Protein AF-A0A6B2VKF4-F1 (afdb_monomer_lite)

Secondary structure (DSSP, 8-state):
-GGGGGGGBTSEEEETTEEEEEB---GGGSPPPPPPPP-

Structure (mmCIF, N/CA/C/O backbone):
data_AF-A0A6B2VKF4-F1
#
_entry.id   AF-A0A6B2VKF4-F1
#
loop_
_atom_site.group_PDB
_atom_site.id
_atom_site.type_symbol
_atom_site.label_atom_id
_atom_site.label_alt_id
_atom_site.label_comp_id
_atom_site.label_asym_id
_atom_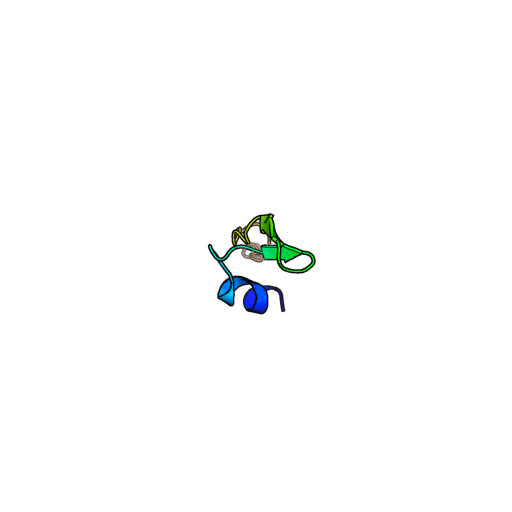site.label_entity_id
_atom_site.label_seq_id
_atom_site.pdbx_PDB_ins_code
_atom_site.Cartn_x
_atom_site.Cartn_y
_atom_site.Cartn_z
_atom_site.occupancy
_atom_site.B_iso_or_equiv
_atom_site.auth_seq_id
_atom_site.auth_comp_id
_atom_site.auth_asym_id
_atom_site.auth_atom_id
_atom_site.pdbx_PDB_model_num
ATOM 1 N N . ASP A 1 1 ? 14.102 -2.769 -0.163 1.00 71.19 1 ASP A N 1
ATOM 2 C CA . ASP A 1 1 ? 13.368 -3.904 -0.735 1.00 71.19 1 ASP A CA 1
ATOM 3 C C . ASP A 1 1 ? 11.901 -3.510 -0.886 1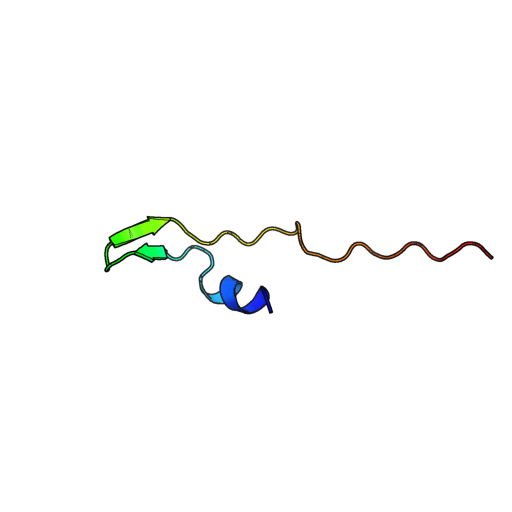.00 71.19 1 ASP A C 1
ATOM 5 O O . ASP A 1 1 ? 11.236 -3.339 0.136 1.00 71.19 1 ASP A O 1
ATOM 9 N N . PRO A 1 2 ? 11.429 -3.269 -2.120 1.00 70.19 2 PRO A N 1
ATOM 10 C CA . PRO A 1 2 ? 10.038 -2.902 -2.386 1.00 70.19 2 PRO A CA 1
ATOM 11 C C . PRO A 1 2 ? 9.033 -3.978 -1.940 1.00 70.19 2 PRO A C 1
ATOM 13 O O . PRO A 1 2 ? 7.883 -3.638 -1.671 1.00 70.19 2 PRO A O 1
ATOM 16 N N . SER A 1 3 ? 9.460 -5.237 -1.765 1.00 78.31 3 SER A N 1
ATOM 17 C CA . SER A 1 3 ? 8.598 -6.343 -1.317 1.00 78.31 3 SER A CA 1
ATOM 18 C C . SER A 1 3 ? 7.958 -6.110 0.062 1.00 78.31 3 SER A C 1
ATOM 20 O O . SER A 1 3 ? 6.865 -6.602 0.335 1.00 78.31 3 SER A O 1
ATOM 22 N N . ARG A 1 4 ? 8.589 -5.300 0.925 1.00 81.94 4 ARG A N 1
ATOM 23 C CA . ARG A 1 4 ? 8.078 -4.971 2.269 1.00 81.94 4 ARG A CA 1
ATOM 24 C C . ARG A 1 4 ? 6.765 -4.191 2.244 1.00 81.94 4 ARG A C 1
ATOM 26 O O . ARG A 1 4 ? 6.009 -4.254 3.207 1.00 81.94 4 ARG A O 1
ATOM 33 N N . LEU A 1 5 ? 6.489 -3.469 1.160 1.00 81.69 5 LEU A N 1
ATOM 34 C CA . LEU A 1 5 ? 5.244 -2.716 1.001 1.00 81.69 5 LEU A CA 1
ATOM 35 C C . LEU A 1 5 ? 4.067 -3.620 0.607 1.00 81.69 5 LEU A C 1
ATOM 37 O O . LEU A 1 5 ? 2.919 -3.259 0.851 1.00 81.69 5 LEU A O 1
ATOM 41 N N . THR A 1 6 ? 4.329 -4.815 0.067 1.00 81.12 6 THR A N 1
ATOM 42 C CA . THR A 1 6 ? 3.290 -5.784 -0.318 1.00 81.12 6 THR A CA 1
ATOM 43 C C . THR A 1 6 ? 2.477 -6.275 0.880 1.00 81.12 6 THR A C 1
ATOM 45 O O . THR A 1 6 ? 1.299 -6.575 0.727 1.00 81.12 6 THR A O 1
ATOM 48 N N . ALA A 1 7 ? 3.063 -6.295 2.082 1.00 84.62 7 ALA A N 1
ATOM 49 C CA . ALA A 1 7 ? 2.358 -6.665 3.313 1.00 84.62 7 ALA A CA 1
ATOM 50 C C . ALA A 1 7 ? 1.161 -5.748 3.635 1.00 84.62 7 ALA A C 1
ATOM 52 O O . ALA A 1 7 ? 0.284 -6.131 4.399 1.00 84.62 7 ALA A O 1
ATOM 53 N N . PHE A 1 8 ? 1.120 -4.558 3.033 1.00 84.00 8 PHE A N 1
ATOM 54 C CA . PHE A 1 8 ? 0.065 -3.559 3.196 1.00 84.00 8 PHE A CA 1
ATOM 55 C C . PHE A 1 8 ? -0.819 -3.442 1.942 1.00 84.00 8 PHE A C 1
ATOM 57 O O . PHE A 1 8 ? -1.534 -2.456 1.762 1.00 84.00 8 PHE A O 1
ATOM 64 N N . ALA A 1 9 ? -0.740 -4.405 1.018 1.00 85.94 9 ALA A N 1
ATOM 65 C CA . ALA A 1 9 ? -1.542 -4.390 -0.198 1.00 85.94 9 ALA A CA 1
ATOM 66 C C . ALA A 1 9 ? -3.038 -4.474 0.136 1.00 85.94 9 ALA A C 1
ATOM 68 O O . ALA A 1 9 ? -3.475 -5.368 0.852 1.00 85.94 9 ALA A O 1
ATOM 69 N N . GLY A 1 10 ? -3.821 -3.545 -0.415 1.00 81.88 10 GLY A N 1
ATOM 70 C CA . GLY A 1 10 ? -5.262 -3.458 -0.151 1.00 81.88 10 GLY A CA 1
ATOM 71 C C . GLY A 1 10 ? -5.637 -2.746 1.152 1.00 81.88 10 GLY A C 1
ATOM 72 O O . GLY A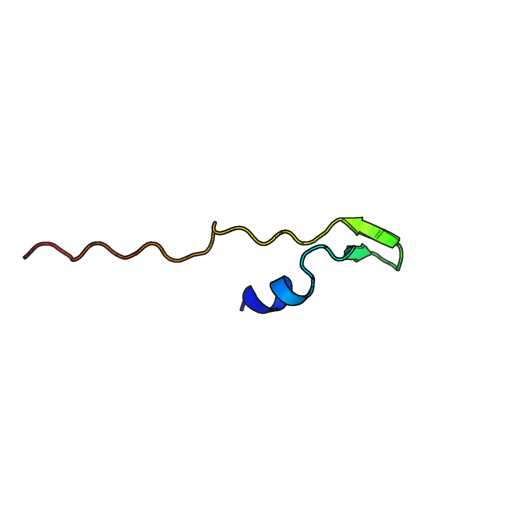 1 10 ? -6.776 -2.297 1.261 1.00 81.88 10 GLY A O 1
ATOM 73 N N . GLU A 1 11 ? -4.688 -2.549 2.069 1.00 88.75 11 GLU A N 1
ATOM 74 C CA . GLU A 1 11 ? -4.917 -1.809 3.309 1.00 88.75 11 GLU A CA 1
ATOM 75 C C . GLU A 1 11 ? -4.971 -0.289 3.057 1.00 88.75 11 GLU A C 1
ATOM 77 O O . GLU A 1 11 ? -4.273 0.230 2.168 1.00 88.75 11 GLU A O 1
ATOM 82 N N . PRO A 1 12 ? -5.784 0.454 3.832 1.00 88.69 12 PRO A N 1
ATOM 83 C CA . PRO A 1 12 ? -5.822 1.904 3.762 1.00 88.69 12 PRO A CA 1
ATOM 84 C C . PRO A 1 12 ? -4.513 2.498 4.287 1.00 88.69 12 PRO A C 1
ATOM 86 O O . PRO A 1 12 ? -4.107 2.281 5.428 1.00 88.69 12 PRO A O 1
ATOM 89 N N . LEU A 1 13 ? -3.861 3.299 3.450 1.00 90.62 13 LEU A N 1
ATOM 90 C CA . LEU A 1 13 ? -2.746 4.129 3.880 1.00 90.62 13 LEU A CA 1
ATOM 91 C C . LEU A 1 13 ? -3.281 5.271 4.730 1.00 90.62 13 LEU A C 1
ATOM 93 O O . LEU A 1 13 ? -4.199 5.967 4.300 1.00 90.62 13 LEU A O 1
ATOM 97 N N . LEU A 1 14 ? -2.679 5.476 5.899 1.00 92.50 14 LEU A N 1
ATOM 98 C CA . LEU A 1 14 ? -3.084 6.519 6.832 1.00 92.50 14 LEU A CA 1
ATOM 99 C C . LEU A 1 14 ? -2.085 7.680 6.826 1.00 92.50 14 LEU A C 1
ATOM 101 O O . LEU A 1 14 ? -0.879 7.475 6.965 1.00 92.50 14 LEU A O 1
ATOM 105 N N . GLY A 1 15 ? -2.594 8.904 6.710 1.00 90.75 15 GLY A N 1
ATOM 106 C CA . GLY A 1 15 ? -1.857 10.148 6.911 1.00 90.75 15 GLY A CA 1
ATOM 107 C C . GLY A 1 15 ? -2.438 10.886 8.111 1.00 90.75 15 GLY A C 1
ATOM 108 O O . GLY A 1 15 ? -3.583 11.318 8.071 1.00 90.75 15 GLY A O 1
ATOM 109 N N . GLY A 1 16 ? -1.684 10.987 9.210 1.00 92.94 16 GLY A N 1
ATOM 110 C CA . GLY A 1 16 ? -2.194 11.597 10.448 1.00 92.94 16 GLY A CA 1
ATOM 111 C C . GLY A 1 16 ? -3.366 10.839 11.092 1.00 92.94 16 GLY A C 1
ATOM 112 O O . GLY A 1 16 ? -4.103 11.425 11.872 1.00 92.94 16 GLY A O 1
ATOM 113 N N . GLY A 1 17 ? -3.537 9.553 10.761 1.00 93.38 17 GLY A N 1
ATOM 114 C CA . GLY A 1 17 ? -4.655 8.717 11.214 1.00 93.38 17 GLY A CA 1
ATOM 115 C C . GLY A 1 17 ? -5.809 8.601 10.213 1.00 93.38 17 GLY A C 1
ATOM 116 O O . GLY A 1 17 ? -6.626 7.700 10.358 1.00 93.38 17 GLY A O 1
ATOM 117 N N . GLU A 1 18 ? -5.836 9.432 9.168 1.00 95.88 18 GLU A N 1
ATOM 118 C CA . GLU A 1 18 ? -6.917 9.452 8.176 1.00 95.88 18 GLU A CA 1
ATOM 119 C C . GLU A 1 18 ? -6.556 8.688 6.891 1.00 95.88 18 GLU A C 1
ATOM 121 O O . GLU A 1 18 ? -5.408 8.771 6.442 1.00 95.88 18 GLU A O 1
ATOM 126 N N . PRO A 1 19 ? -7.502 7.973 6.250 1.00 92.88 19 PRO A N 1
ATOM 127 C CA . PRO A 1 19 ? -7.260 7.283 4.985 1.00 92.88 19 PRO A CA 1
ATOM 128 C C . PRO A 1 19 ? -6.912 8.243 3.841 1.00 92.88 19 PRO A C 1
ATOM 130 O O . PRO A 1 19 ? -7.686 9.131 3.492 1.00 92.88 19 PRO A O 1
ATOM 133 N N . VAL A 1 20 ? -5.771 8.012 3.192 1.00 94.25 20 VAL A N 1
ATOM 134 C CA . VAL A 1 20 ? -5.273 8.824 2.064 1.00 94.25 20 VAL A CA 1
ATOM 135 C C . VAL A 1 20 ? -5.073 8.023 0.775 1.00 94.25 20 VAL A C 1
ATOM 137 O O . VAL A 1 20 ? -4.760 8.590 -0.269 1.00 94.25 20 VAL A O 1
ATOM 140 N N . GLY A 1 21 ? -5.249 6.702 0.812 1.00 91.44 21 GLY A N 1
ATOM 141 C CA . GLY A 1 21 ? -5.091 5.849 -0.364 1.00 91.44 21 GLY A CA 1
ATOM 142 C C . GLY A 1 21 ? -4.918 4.378 -0.009 1.00 91.44 21 GLY A C 1
ATOM 143 O O . GLY A 1 21 ? -5.295 3.950 1.076 1.00 91.44 21 GLY A O 1
ATOM 144 N N . ARG A 1 22 ? -4.335 3.601 -0.926 1.00 89.12 22 ARG A N 1
ATOM 145 C CA . ARG A 1 22 ? -3.985 2.187 -0.714 1.00 89.12 22 ARG A CA 1
ATOM 146 C C . ARG A 1 22 ? -2.729 1.812 -1.486 1.00 89.12 22 ARG A C 1
ATOM 148 O O . ARG A 1 22 ? -2.459 2.392 -2.540 1.00 89.12 22 ARG A O 1
ATOM 155 N N . ILE A 1 23 ? -2.015 0.794 -1.016 1.00 86.12 23 ILE A N 1
ATOM 156 C CA . ILE A 1 23 ? -0.916 0.198 -1.781 1.00 86.12 23 ILE A CA 1
ATOM 157 C C . ILE A 1 23 ? -1.489 -0.812 -2.775 1.00 86.12 23 ILE A C 1
ATOM 159 O O . ILE A 1 23 ? -2.255 -1.708 -2.411 1.00 86.12 23 ILE A O 1
ATOM 163 N N . ARG A 1 24 ? -1.090 -0.674 -4.043 1.00 83.69 24 ARG A N 1
ATOM 164 C CA . ARG A 1 24 ? -1.317 -1.674 -5.087 1.00 83.69 24 ARG A CA 1
ATOM 165 C C . ARG A 1 24 ? 0.040 -2.151 -5.611 1.00 83.69 24 ARG A C 1
ATOM 167 O O . ARG A 1 24 ? 0.733 -1.346 -6.234 1.00 83.69 24 ARG A O 1
ATOM 174 N N . PRO A 1 25 ? 0.419 -3.420 -5.396 1.00 76.94 25 PRO A N 1
ATOM 175 C CA . PRO A 1 25 ? 1.596 -3.976 -6.047 1.00 76.94 25 PRO A CA 1
ATOM 176 C C . PRO A 1 25 ? 1.399 -3.961 -7.569 1.00 76.94 25 PRO A C 1
ATOM 178 O O . PRO A 1 25 ? 0.305 -4.234 -8.070 1.00 76.94 25 PRO A O 1
ATOM 181 N N . VAL A 1 26 ? 2.453 -3.591 -8.293 1.00 76.88 26 VAL A N 1
ATOM 182 C CA . VAL A 1 26 ? 2.494 -3.578 -9.758 1.00 76.88 26 VAL A CA 1
ATOM 183 C C . VAL A 1 26 ? 3.783 -4.239 -10.224 1.00 76.88 26 VAL A C 1
ATOM 185 O O . VAL A 1 26 ? 4.845 -3.986 -9.656 1.00 76.88 26 VAL A O 1
ATOM 188 N N . ASP A 1 27 ? 3.699 -5.036 -11.287 1.00 75.12 27 ASP A N 1
ATOM 189 C CA . ASP A 1 27 ? 4.839 -5.780 -11.846 1.00 75.12 27 ASP A CA 1
ATOM 190 C C . ASP A 1 27 ? 5.861 -4.890 -12.575 1.00 75.12 27 ASP A C 1
ATOM 192 O O . ASP A 1 27 ? 6.818 -5.379 -13.161 1.00 75.12 27 ASP A O 1
ATOM 196 N N . ALA A 1 28 ? 5.701 -3.566 -12.509 1.00 71.69 28 ALA A N 1
ATOM 197 C CA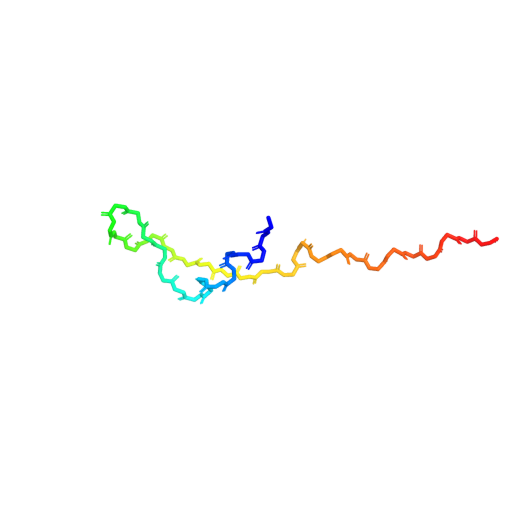 . ALA A 1 28 ? 6.555 -2.593 -13.188 1.00 71.69 28 ALA A CA 1
ATOM 198 C C . ALA A 1 28 ? 8.034 -2.636 -12.754 1.00 71.69 28 ALA A C 1
ATOM 200 O O . ALA A 1 28 ? 8.878 -2.045 -13.421 1.00 71.69 28 ALA A O 1
ATOM 201 N N . LEU A 1 29 ? 8.348 -3.289 -11.631 1.00 68.19 29 LEU A N 1
ATOM 202 C CA . LEU A 1 29 ? 9.711 -3.424 -11.105 1.00 68.19 29 LEU A CA 1
ATOM 203 C C . LEU A 1 29 ? 10.253 -4.857 -11.184 1.00 68.19 29 LEU A C 1
ATOM 205 O O . LEU A 1 29 ? 11.343 -5.113 -10.669 1.00 68.19 29 LEU A O 1
ATOM 209 N N . THR A 1 30 ? 9.523 -5.786 -11.804 1.00 74.75 30 THR A N 1
ATOM 210 C CA . THR A 1 30 ? 10.031 -7.136 -12.052 1.00 74.75 30 THR A CA 1
ATOM 211 C C . THR A 1 30 ? 11.141 -7.044 -13.102 1.00 74.75 30 THR A C 1
ATOM 213 O O . THR A 1 30 ? 10.894 -6.534 -14.194 1.00 74.75 30 THR A O 1
ATOM 216 N N . PRO A 1 31 ? 12.381 -7.475 -12.797 1.00 72.69 31 PRO A N 1
ATOM 217 C CA . PRO A 1 31 ? 13.449 -7.472 -13.783 1.00 72.69 31 PRO A CA 1
ATOM 218 C C . PRO A 1 31 ? 13.061 -8.384 -14.941 1.00 72.69 31 PRO A C 1
ATOM 220 O O . PRO A 1 31 ? 12.864 -9.585 -14.750 1.00 72.69 31 PRO A O 1
ATOM 223 N N . GLU A 1 32 ? 12.967 -7.814 -16.137 1.00 79.19 32 GLU A N 1
ATOM 224 C CA . GLU A 1 32 ? 12.749 -8.601 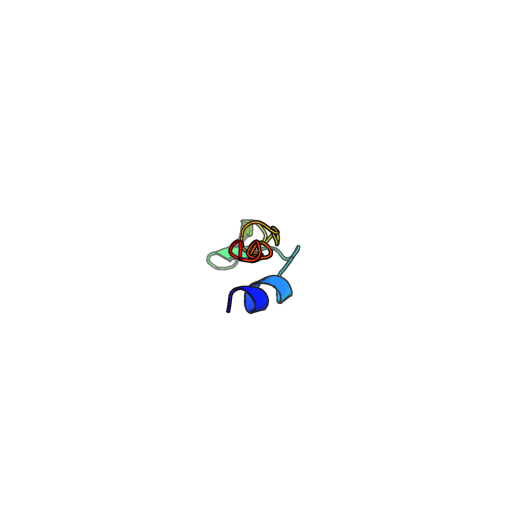-17.344 1.00 79.19 32 GLU A CA 1
ATOM 225 C C . GLU A 1 32 ? 13.896 -9.614 -17.513 1.00 79.19 32 GLU A C 1
ATOM 227 O O . GLU A 1 32 ? 15.062 -9.278 -17.243 1.00 79.19 32 GLU A O 1
ATOM 232 N N . PRO A 1 33 ? 13.608 -10.849 -17.966 1.00 78.94 33 PRO A N 1
ATOM 233 C CA . PRO A 1 33 ? 14.643 -11.808 -18.313 1.00 78.94 33 PRO A CA 1
ATOM 234 C C . PRO A 1 33 ? 15.610 -11.164 -19.306 1.00 78.94 33 PRO A C 1
ATOM 236 O O . PRO A 1 33 ? 15.228 -10.781 -20.412 1.00 78.94 33 PRO A O 1
ATOM 239 N N . ARG A 1 34 ? 16.878 -11.013 -18.909 1.00 76.62 34 ARG A N 1
ATOM 240 C CA . ARG A 1 34 ? 17.893 -10.451 -19.799 1.00 76.62 34 ARG A CA 1
ATOM 241 C C . ARG A 1 34 ? 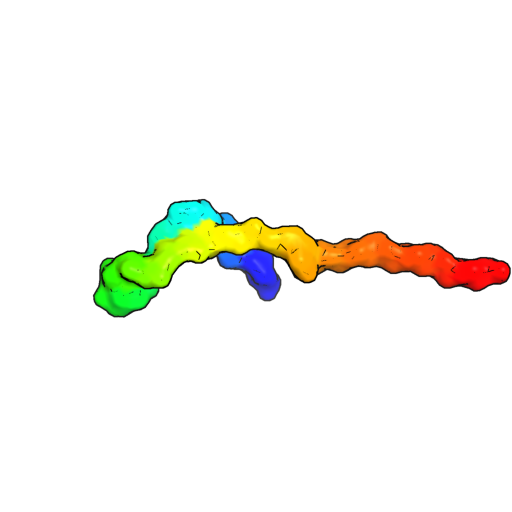18.044 -11.406 -20.991 1.00 76.62 34 ARG A C 1
ATOM 243 O O . ARG A 1 34 ? 18.358 -12.575 -20.756 1.00 76.62 34 ARG A O 1
ATOM 250 N N . PRO A 1 35 ? 17.844 -10.958 -22.244 1.00 78.06 35 PRO A N 1
ATOM 251 C CA . PRO A 1 35 ? 18.103 -11.816 -23.388 1.00 78.06 35 PRO A CA 1
ATOM 252 C C . PRO A 1 35 ? 19.572 -12.243 -23.364 1.00 78.06 35 PRO A C 1
ATOM 254 O O . PRO A 1 35 ? 20.458 -11.441 -23.054 1.00 78.06 35 PRO A O 1
ATOM 257 N N . SER A 1 36 ? 19.819 -13.523 -23.653 1.00 78.00 36 SER A N 1
ATOM 258 C CA . SER A 1 36 ? 21.174 -14.052 -23.798 1.00 78.00 36 SER A CA 1
ATOM 259 C C . SER A 1 36 ? 21.904 -13.215 -24.843 1.00 78.00 36 SER A C 1
ATOM 261 O O . SER A 1 36 ? 21.416 -13.075 -25.966 1.00 78.00 36 SER A O 1
ATOM 263 N N . ALA A 1 37 ? 23.050 -12.638 -24.477 1.00 77.06 37 ALA A N 1
ATOM 264 C CA . ALA A 1 37 ? 23.900 -11.956 -25.444 1.00 77.06 37 ALA A CA 1
ATOM 265 C C . ALA A 1 37 ? 24.253 -12.962 -26.552 1.00 77.06 37 ALA A C 1
ATOM 267 O O . ALA A 1 37 ? 24.580 -14.112 -26.252 1.00 77.06 37 ALA A O 1
ATOM 268 N N . CYS A 1 38 ? 24.077 -12.558 -27.812 1.00 65.69 38 CYS A N 1
ATOM 269 C CA . CYS A 1 38 ? 24.319 -13.427 -28.963 1.00 65.69 38 CYS A CA 1
ATOM 270 C C . CYS A 1 38 ? 25.775 -13.921 -28.962 1.00 65.69 38 CYS A C 1
ATOM 272 O O . CYS A 1 38 ? 26.677 -13.157 -28.613 1.00 65.69 38 CYS A O 1
ATOM 274 N N . ALA A 1 39 ? 25.956 -15.195 -29.319 1.00 68.94 39 ALA A N 1
ATOM 275 C CA . ALA A 1 39 ? 27.255 -15.832 -29.528 1.00 68.94 39 ALA A CA 1
ATOM 276 C C . ALA A 1 39 ? 27.849 -15.455 -30.890 1.00 68.94 39 ALA A C 1
ATOM 278 O O . ALA A 1 39 ? 27.050 -15.255 -31.835 1.00 68.94 39 ALA A O 1
#

Radius of gyration: 16.38 Å; chains: 1; bounding box: 34×27×41 Å

Foldseek 3Di:
DCVVLVVQAPPFDDDVRDGDDGDDDDCPPPDDDDPDDDD

pLDDT: mean 81.81, std 8.15, range [65.69, 95.88]

Sequence (39 aa):
DPSRLTAFAGEPLLGGGEPVGRIRPVDALTPEPRPSACA